Protein AF-A0A7S3ZWX6-F1 (afdb_monomer)

Sequence (102 aa):
MRRFEEAKALFRKMIPVARRVLGESNTITLRMRKVYAAALYLDTGATLDDLREAVETLEEAERIARRVLGGTHPLTSSIDEALRNARKVLRARETPSPPGSA

Structure (mmCIF, N/CA/C/O backbone):
data_AF-A0A7S3ZWX6-F1
#
_entry.id   AF-A0A7S3ZWX6-F1
#
loop_
_atom_site.group_PDB
_atom_site.id
_atom_site.type_symbol
_atom_site.label_atom_id
_atom_site.label_alt_id
_atom_site.label_comp_id
_atom_site.label_asym_id
_atom_site.label_entity_id
_atom_site.label_seq_id
_atom_site.pdbx_PDB_ins_code
_atom_site.Cartn_x
_atom_site.Cartn_y
_atom_site.Cartn_z
_atom_site.occupancy
_atom_site.B_iso_or_equiv
_atom_site.auth_seq_id
_atom_site.auth_comp_id
_atom_site.auth_asym_id
_atom_site.auth_atom_id
_atom_site.pdbx_PDB_model_num
ATOM 1 N N . MET A 1 1 ? 1.766 -3.328 16.527 1.00 65.44 1 MET A N 1
ATOM 2 C CA . MET A 1 1 ? 1.809 -1.882 16.225 1.00 65.44 1 MET A CA 1
ATOM 3 C C . MET A 1 1 ? 3.215 -1.371 15.891 1.00 65.44 1 MET A C 1
ATOM 5 O O . MET A 1 1 ? 3.391 -0.939 14.766 1.00 65.44 1 MET A O 1
ATOM 9 N N . ARG A 1 2 ? 4.253 -1.495 16.745 1.00 80.19 2 ARG A N 1
ATOM 10 C CA . ARG A 1 2 ? 5.596 -0.903 16.478 1.00 80.19 2 ARG A CA 1
ATOM 11 C C . ARG A 1 2 ? 6.223 -1.225 15.104 1.00 80.19 2 ARG A C 1
ATOM 13 O O . ARG A 1 2 ? 6.756 -0.334 14.459 1.00 80.19 2 ARG A O 1
ATOM 20 N N . ARG A 1 3 ? 6.105 -2.468 14.621 1.00 85.25 3 ARG A N 1
ATOM 21 C CA . ARG A 1 3 ? 6.617 -2.866 13.291 1.00 85.25 3 ARG A CA 1
ATOM 22 C C . ARG A 1 3 ? 5.897 -2.174 12.126 1.00 85.25 3 ARG A C 1
ATOM 24 O O . ARG A 1 3 ? 6.521 -1.925 11.101 1.00 85.25 3 ARG A O 1
ATOM 31 N N . PHE A 1 4 ? 4.602 -1.880 12.271 1.00 91.06 4 PHE A N 1
ATOM 32 C CA . PHE A 1 4 ? 3.845 -1.156 11.249 1.00 91.06 4 PHE A CA 1
ATOM 33 C C . PHE A 1 4 ? 4.263 0.309 11.214 1.00 91.06 4 PHE A C 1
ATOM 35 O O . PHE A 1 4 ? 4.515 0.817 10.132 1.00 91.06 4 PHE A O 1
ATOM 42 N N . GLU A 1 5 ? 4.447 0.950 12.368 1.00 91.88 5 GLU A N 1
ATOM 43 C CA . GLU A 1 5 ? 4.971 2.321 12.434 1.00 91.88 5 GLU A CA 1
ATOM 44 C C . GLU A 1 5 ? 6.363 2.451 11.803 1.00 91.88 5 GLU A C 1
ATOM 46 O O . GLU A 1 5 ? 6.593 3.323 10.965 1.00 91.88 5 GLU A O 1
ATOM 51 N N . GLU A 1 6 ? 7.278 1.533 12.128 1.00 93.00 6 GLU A N 1
ATOM 52 C CA . GLU A 1 6 ? 8.614 1.496 11.522 1.00 93.00 6 GLU A CA 1
ATOM 53 C C . GLU A 1 6 ? 8.539 1.300 9.997 1.00 93.00 6 GLU A C 1
ATOM 55 O O . GLU A 1 6 ? 9.234 1.990 9.246 1.00 93.00 6 GLU A O 1
ATOM 60 N N . ALA A 1 7 ? 7.649 0.423 9.518 1.00 93.94 7 ALA A N 1
ATOM 61 C CA . ALA A 1 7 ? 7.424 0.219 8.090 1.00 93.94 7 ALA A CA 1
ATOM 62 C C . ALA A 1 7 ? 6.835 1.465 7.406 1.00 93.94 7 ALA A C 1
ATOM 64 O O . ALA A 1 7 ? 7.363 1.894 6.378 1.00 93.94 7 ALA A O 1
ATOM 65 N N . LYS A 1 8 ? 5.783 2.075 7.972 1.00 95.19 8 LYS A N 1
ATOM 66 C CA . LYS A 1 8 ? 5.153 3.300 7.450 1.00 95.19 8 LYS A CA 1
ATOM 67 C C . LYS A 1 8 ? 6.193 4.412 7.305 1.00 95.19 8 LYS A C 1
ATOM 69 O O . LYS A 1 8 ? 6.333 4.983 6.224 1.00 95.19 8 LYS A O 1
ATOM 74 N N . ALA A 1 9 ? 6.972 4.667 8.359 1.00 95.56 9 ALA A N 1
ATOM 75 C CA . ALA A 1 9 ? 8.010 5.693 8.361 1.00 95.56 9 ALA A CA 1
ATOM 76 C C . ALA A 1 9 ? 9.098 5.424 7.308 1.00 95.56 9 ALA A C 1
ATOM 78 O O . ALA A 1 9 ? 9.474 6.326 6.552 1.00 95.56 9 ALA A O 1
ATOM 79 N N . LEU A 1 10 ? 9.574 4.177 7.213 1.00 97.25 10 LEU A N 1
ATOM 80 C CA . LEU A 1 10 ? 10.581 3.785 6.229 1.00 97.25 10 LEU A CA 1
ATOM 81 C C . LEU A 1 10 ? 10.077 3.987 4.795 1.00 97.25 10 LEU A C 1
ATOM 83 O O . LEU A 1 10 ? 10.764 4.602 3.979 1.00 97.25 10 LEU A O 1
ATOM 87 N N . PHE A 1 11 ? 8.879 3.499 4.475 1.00 97.38 11 PHE A N 1
ATOM 88 C CA . PHE A 1 11 ? 8.338 3.611 3.122 1.00 97.38 11 PHE A CA 1
ATOM 89 C C . PHE A 1 11 ? 7.997 5.050 2.746 1.0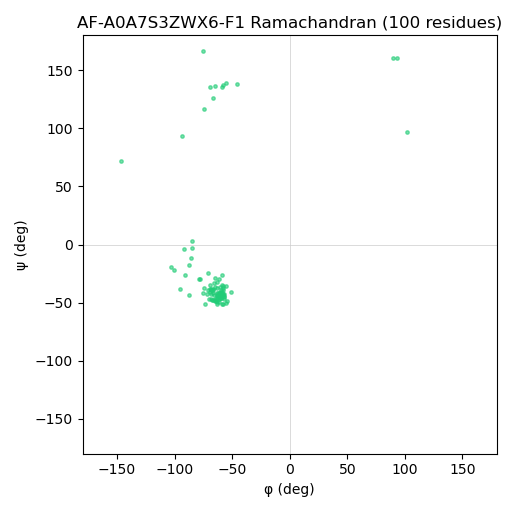0 97.38 11 PHE A C 1
ATOM 91 O O . PHE A 1 11 ? 8.325 5.459 1.632 1.00 97.38 11 PHE A O 1
ATOM 98 N N . ARG A 1 12 ? 7.444 5.847 3.667 1.00 96.00 12 ARG A N 1
ATOM 99 C CA . ARG A 1 12 ? 7.180 7.275 3.439 1.00 96.00 12 ARG A CA 1
ATOM 100 C C . ARG A 1 12 ? 8.462 8.037 3.081 1.00 96.00 12 ARG A C 1
ATOM 102 O O . ARG A 1 12 ? 8.437 8.906 2.213 1.00 96.00 12 ARG A O 1
ATOM 109 N N . LYS A 1 13 ? 9.603 7.657 3.669 1.00 97.50 13 LYS A N 1
ATOM 110 C CA . LYS A 1 13 ? 10.923 8.208 3.320 1.00 97.50 13 LYS A CA 1
ATOM 111 C C . LYS A 1 13 ? 11.472 7.672 1.992 1.00 97.50 13 LYS A C 1
ATOM 113 O O . LYS A 1 13 ? 12.061 8.429 1.224 1.00 97.50 13 LYS A O 1
ATOM 118 N N . MET A 1 14 ? 11.319 6.376 1.723 1.00 97.88 14 MET A N 1
ATOM 119 C CA . MET A 1 14 ? 12.015 5.712 0.613 1.00 97.88 14 MET A CA 1
ATOM 120 C C . MET A 1 14 ? 11.247 5.707 -0.712 1.00 97.88 14 MET A C 1
ATOM 122 O O . MET A 1 14 ? 11.879 5.674 -1.766 1.00 97.88 14 MET A O 1
ATOM 126 N N . ILE A 1 15 ? 9.913 5.781 -0.702 1.00 97.94 15 ILE A N 1
ATOM 127 C CA . ILE A 1 15 ? 9.104 5.834 -1.930 1.00 97.94 15 ILE A CA 1
ATOM 128 C C . ILE A 1 15 ? 9.464 7.054 -2.795 1.00 97.94 15 ILE A C 1
ATOM 130 O O . ILE A 1 15 ? 9.698 6.854 -3.986 1.00 97.94 15 ILE A O 1
ATOM 134 N N . PRO A 1 16 ? 9.599 8.288 -2.267 1.00 97.81 16 PRO A N 1
ATOM 135 C CA . PRO A 1 16 ? 10.038 9.431 -3.074 1.00 97.81 16 PRO A CA 1
ATOM 136 C C . PRO A 1 16 ? 11.407 9.216 -3.734 1.00 97.81 16 PRO A C 1
ATOM 138 O O . PRO A 1 16 ? 11.610 9.586 -4.891 1.00 97.81 16 PRO A O 1
ATOM 141 N N . VAL A 1 17 ? 12.337 8.564 -3.028 1.00 98.25 17 VAL A N 1
ATOM 142 C CA . VAL A 1 17 ? 13.662 8.225 -3.567 1.00 98.25 17 VAL A CA 1
ATOM 143 C C . VAL A 1 17 ? 13.537 7.204 -4.697 1.00 98.25 17 VAL A C 1
ATOM 145 O O . VAL A 1 17 ? 14.102 7.419 -5.768 1.00 98.25 17 VAL A O 1
ATOM 148 N N . ALA A 1 18 ? 12.763 6.134 -4.495 1.00 97.56 18 ALA A N 1
ATOM 149 C CA . ALA A 1 18 ? 12.517 5.115 -5.513 1.00 97.56 18 ALA A CA 1
ATOM 150 C C . ALA A 1 18 ? 11.850 5.710 -6.762 1.00 97.56 18 ALA A C 1
ATOM 152 O O . ALA A 1 18 ? 12.301 5.453 -7.874 1.00 97.56 18 ALA A O 1
ATOM 153 N N . ARG A 1 19 ? 10.854 6.588 -6.590 1.00 96.81 19 ARG A N 1
ATOM 154 C CA . ARG A 1 19 ? 10.200 7.308 -7.694 1.00 96.81 19 ARG A CA 1
ATOM 155 C C . ARG A 1 19 ? 11.195 8.137 -8.504 1.00 96.81 19 ARG A C 1
ATOM 157 O O . ARG A 1 19 ? 11.155 8.092 -9.727 1.00 96.81 19 ARG A O 1
ATOM 164 N N . ARG A 1 20 ? 12.111 8.851 -7.838 1.00 97.81 20 ARG A N 1
ATOM 165 C CA . ARG A 1 20 ? 13.131 9.679 -8.501 1.00 97.81 20 ARG A CA 1
ATOM 166 C C . ARG A 1 20 ? 14.189 8.852 -9.236 1.00 97.81 20 ARG A C 1
ATOM 168 O O . ARG A 1 20 ? 14.621 9.252 -10.308 1.00 97.81 20 ARG A O 1
ATOM 175 N N . VAL A 1 21 ? 14.645 7.751 -8.638 1.00 98.44 21 VAL A N 1
ATOM 176 C CA . VAL A 1 21 ? 15.783 6.964 -9.151 1.00 98.44 21 VAL A CA 1
ATOM 177 C C . VAL A 1 21 ? 15.343 5.906 -10.160 1.00 98.44 21 VAL A C 1
ATOM 179 O O . VAL A 1 21 ? 15.998 5.720 -11.178 1.00 98.44 21 VAL A O 1
ATOM 182 N N . LEU A 1 22 ? 14.250 5.201 -9.873 1.00 97.75 22 LEU A N 1
ATOM 183 C CA . LEU A 1 22 ? 13.774 4.067 -10.668 1.00 97.75 22 LEU A CA 1
ATOM 184 C C . LEU A 1 22 ? 12.616 4.443 -11.596 1.00 97.75 22 LEU A C 1
ATOM 186 O O . LEU A 1 22 ? 12.368 3.741 -12.574 1.00 97.75 22 LEU A O 1
ATOM 190 N N . GLY A 1 23 ? 11.901 5.524 -11.284 1.00 97.06 23 GLY A N 1
ATOM 191 C CA . GLY A 1 23 ? 10.679 5.923 -11.968 1.00 97.06 23 GLY A CA 1
ATOM 192 C C . GLY A 1 23 ? 9.411 5.392 -11.296 1.00 97.06 23 GLY A C 1
ATOM 193 O O . GLY A 1 23 ? 9.421 4.431 -10.519 1.00 97.06 23 GLY A O 1
ATOM 194 N N . GLU A 1 24 ? 8.293 6.038 -11.619 1.00 95.12 24 GLU A N 1
ATOM 195 C CA . GLU A 1 24 ? 6.967 5.741 -11.067 1.00 95.12 24 GLU A CA 1
ATOM 196 C C . GLU A 1 24 ? 6.441 4.359 -11.493 1.00 95.12 24 GLU A C 1
ATOM 198 O O . GLU A 1 24 ? 5.837 3.641 -10.700 1.00 95.12 24 GLU A O 1
ATOM 203 N N . SER A 1 25 ? 6.704 3.963 -12.741 1.00 95.12 25 SER A N 1
ATOM 204 C CA . SER A 1 25 ? 6.239 2.704 -13.333 1.00 95.12 25 SER A CA 1
ATOM 205 C C . SER A 1 25 ? 7.129 1.500 -13.037 1.00 95.12 25 SER A C 1
ATOM 207 O O . SER A 1 25 ? 6.804 0.379 -13.433 1.00 95.12 25 SER A O 1
ATOM 209 N N . ASN A 1 26 ? 8.253 1.705 -12.347 1.00 97.88 26 ASN A N 1
ATOM 210 C CA . ASN A 1 26 ? 9.165 0.622 -12.021 1.00 97.88 26 ASN A CA 1
ATOM 211 C C . ASN A 1 26 ? 8.499 -0.387 -11.075 1.00 97.88 26 ASN A C 1
ATOM 213 O O . ASN A 1 26 ? 7.861 -0.020 -10.086 1.00 97.88 26 ASN A O 1
ATOM 217 N N . THR A 1 27 ? 8.682 -1.679 -11.348 1.00 97.75 27 THR A N 1
ATOM 218 C CA . THR A 1 27 ? 8.056 -2.758 -10.570 1.00 97.75 27 THR A CA 1
ATOM 219 C C . THR A 1 27 ? 8.482 -2.761 -9.099 1.00 97.75 27 THR A C 1
ATOM 221 O O . THR A 1 27 ? 7.682 -3.146 -8.245 1.00 97.75 27 THR A O 1
ATOM 224 N N . ILE A 1 28 ? 9.692 -2.295 -8.771 1.00 98.06 28 ILE A N 1
ATOM 225 C CA . ILE A 1 28 ? 10.153 -2.123 -7.388 1.00 98.06 28 ILE A CA 1
ATOM 226 C C . ILE A 1 28 ? 9.411 -0.970 -6.713 1.00 98.06 28 ILE A C 1
ATOM 228 O O . ILE A 1 28 ? 8.875 -1.166 -5.623 1.00 98.06 28 ILE A O 1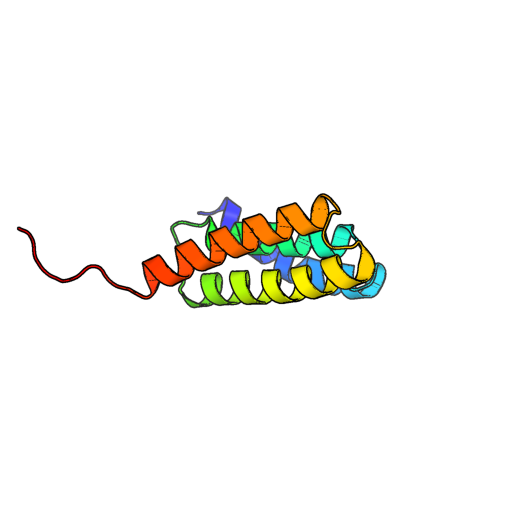
ATOM 232 N N . THR A 1 29 ? 9.291 0.187 -7.371 1.00 98.38 29 THR A N 1
ATOM 233 C CA . THR A 1 29 ? 8.507 1.327 -6.862 1.00 98.38 29 THR A CA 1
ATOM 234 C C . THR A 1 29 ? 7.056 0.915 -6.594 1.00 98.38 29 THR A C 1
ATOM 236 O O . THR A 1 29 ? 6.535 1.148 -5.503 1.00 98.38 29 THR A O 1
ATOM 239 N N . LEU A 1 30 ? 6.420 0.210 -7.536 1.00 98.50 30 LEU A N 1
ATOM 240 C CA . LEU A 1 30 ? 5.052 -0.300 -7.386 1.00 98.50 30 LEU A CA 1
ATOM 241 C C . LEU A 1 30 ? 4.922 -1.302 -6.228 1.00 98.50 30 LEU A C 1
ATOM 243 O O . LEU A 1 30 ? 3.968 -1.233 -5.450 1.00 98.50 30 LEU A O 1
ATOM 247 N N . ARG A 1 31 ? 5.894 -2.211 -6.054 1.00 98.44 31 ARG A N 1
ATOM 248 C CA . ARG A 1 31 ? 5.923 -3.133 -4.905 1.00 98.44 31 ARG A CA 1
ATOM 249 C C . ARG A 1 31 ? 6.062 -2.384 -3.583 1.00 98.44 31 ARG A C 1
ATOM 251 O O . ARG A 1 31 ? 5.331 -2.709 -2.653 1.00 98.44 31 ARG A O 1
ATOM 258 N N . MET A 1 32 ? 6.940 -1.384 -3.498 1.00 98.38 32 MET A N 1
ATOM 259 C CA . MET A 1 32 ? 7.103 -0.571 -2.288 1.00 98.38 32 MET A CA 1
ATOM 260 C C . MET A 1 32 ? 5.805 0.144 -1.916 1.00 98.38 32 MET A C 1
ATOM 262 O O . MET A 1 32 ? 5.389 0.083 -0.763 1.00 98.38 32 MET A O 1
ATOM 266 N N . ARG A 1 33 ? 5.119 0.748 -2.893 1.00 98.44 33 ARG A N 1
ATOM 267 C CA . ARG A 1 33 ? 3.817 1.400 -2.687 1.00 98.44 33 ARG A CA 1
ATOM 268 C C . ARG A 1 33 ? 2.747 0.421 -2.200 1.00 98.44 33 ARG A C 1
ATOM 270 O O . ARG A 1 33 ? 2.028 0.727 -1.254 1.00 98.44 33 ARG A O 1
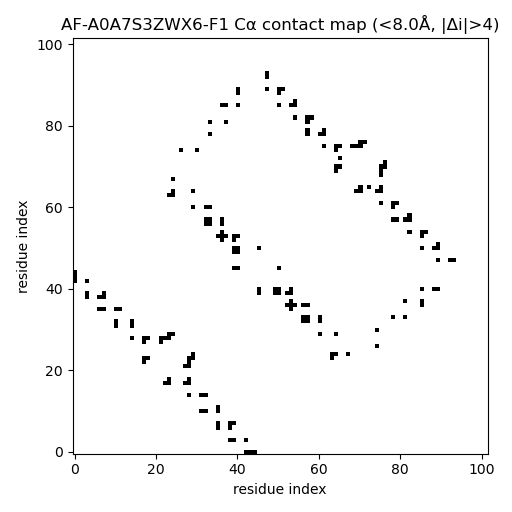ATOM 277 N N . LYS A 1 34 ? 2.688 -0.786 -2.774 1.00 98.62 34 LYS A N 1
ATOM 278 C CA . LYS A 1 34 ? 1.777 -1.846 -2.312 1.00 98.62 34 LYS A CA 1
ATOM 279 C C . LYS A 1 34 ? 2.058 -2.254 -0.862 1.00 98.62 34 LYS A C 1
ATOM 281 O O . LYS A 1 34 ? 1.129 -2.404 -0.077 1.00 98.62 34 LYS A O 1
ATOM 286 N N . VAL A 1 35 ? 3.329 -2.455 -0.508 1.00 98.12 35 VAL A N 1
ATOM 287 C CA . VAL A 1 35 ? 3.727 -2.873 0.849 1.00 98.12 35 VAL A CA 1
ATOM 288 C C . VAL A 1 35 ? 3.470 -1.757 1.861 1.00 98.12 35 VAL A C 1
ATOM 290 O O . VAL A 1 35 ? 2.999 -2.035 2.959 1.00 98.12 35 VAL A O 1
ATOM 293 N N . TYR A 1 36 ? 3.708 -0.502 1.481 1.00 98.56 36 TYR A N 1
ATOM 294 C CA . TYR A 1 36 ? 3.356 0.659 2.291 1.00 98.56 36 TYR A CA 1
ATOM 295 C C . TYR A 1 36 ? 1.859 0.708 2.597 1.00 98.56 36 TYR A C 1
ATOM 297 O O . TYR A 1 36 ? 1.474 0.749 3.761 1.00 98.56 36 TYR A O 1
ATOM 305 N N . ALA A 1 37 ? 1.018 0.601 1.567 1.00 98.62 37 ALA A N 1
ATOM 306 C CA . ALA A 1 37 ? -0.426 0.565 1.753 1.00 98.62 37 ALA A CA 1
ATOM 307 C C . ALA A 1 37 ? -0.868 -0.623 2.621 1.00 98.62 37 ALA A C 1
ATOM 309 O O . ALA A 1 37 ? -1.716 -0.462 3.492 1.00 98.62 37 ALA A O 1
ATOM 310 N N . ALA A 1 38 ? -0.254 -1.800 2.453 1.00 98.25 38 ALA A N 1
ATOM 311 C CA . ALA A 1 38 ? -0.504 -2.942 3.330 1.00 98.25 38 ALA A CA 1
ATOM 312 C C . ALA A 1 38 ? -0.150 -2.648 4.794 1.00 98.25 38 ALA A C 1
ATOM 314 O O . ALA A 1 38 ? -0.914 -3.011 5.682 1.00 98.25 38 ALA A O 1
ATOM 315 N N . ALA A 1 39 ? 0.958 -1.952 5.058 1.00 97.94 39 ALA A N 1
ATOM 31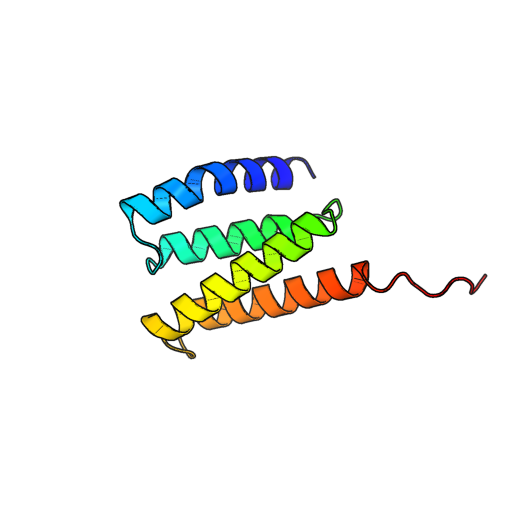6 C CA . ALA A 1 39 ? 1.317 -1.538 6.412 1.00 97.94 39 ALA A CA 1
ATOM 317 C C . ALA A 1 39 ? 0.322 -0.530 7.013 1.00 97.94 39 ALA A C 1
ATOM 319 O O . ALA A 1 39 ? 0.150 -0.511 8.229 1.00 97.94 39 ALA A O 1
ATOM 320 N N . LEU A 1 40 ? -0.340 0.275 6.177 1.00 98.12 40 LEU A N 1
ATOM 321 C CA . LEU A 1 40 ? -1.391 1.196 6.600 1.00 98.12 40 LEU A CA 1
ATOM 322 C C . LEU A 1 40 ? -2.695 0.458 6.939 1.00 98.12 40 LEU A C 1
ATOM 324 O O . LEU A 1 40 ? -3.215 0.647 8.030 1.00 98.12 40 LEU A O 1
ATOM 328 N N . TYR A 1 41 ? -3.217 -0.414 6.065 1.00 97.75 41 TYR A N 1
ATOM 329 C CA . TYR A 1 41 ? -4.537 -1.027 6.297 1.00 97.75 41 TYR A CA 1
ATOM 330 C C . TYR A 1 41 ? -4.531 -2.313 7.139 1.00 97.75 41 TYR A C 1
ATOM 332 O O . TYR A 1 41 ? -5.585 -2.706 7.638 1.00 97.75 41 TYR A O 1
ATOM 340 N N . LEU A 1 42 ? -3.384 -2.987 7.300 1.00 96.88 42 LEU A N 1
ATOM 341 C CA . LEU A 1 42 ? -3.259 -4.164 8.177 1.00 96.88 42 LEU A CA 1
ATOM 342 C C . LEU A 1 42 ? -2.971 -3.796 9.636 1.00 96.88 42 LEU A C 1
ATOM 344 O O . LEU A 1 42 ? -3.039 -4.663 10.510 1.00 96.88 42 LEU A O 1
ATOM 348 N N . ASP A 1 43 ? -2.636 -2.538 9.913 1.00 95.69 43 ASP A N 1
ATOM 349 C CA . ASP A 1 43 ? -2.442 -2.083 11.279 1.00 95.69 43 ASP A CA 1
ATOM 350 C C . ASP A 1 43 ? -3.797 -1.931 11.979 1.00 95.69 43 ASP A C 1
ATOM 352 O O . ASP A 1 43 ? -4.634 -1.100 11.621 1.00 95.69 43 ASP A O 1
ATOM 356 N N . THR A 1 44 ? -4.015 -2.721 13.029 1.00 92.75 44 THR A N 1
ATOM 357 C CA . THR A 1 44 ? -5.225 -2.622 13.854 1.00 92.75 44 THR A CA 1
ATOM 358 C C . THR A 1 44 ? -5.372 -1.230 14.473 1.00 92.75 44 THR A C 1
ATOM 360 O O . THR A 1 44 ? -6.493 -0.797 14.726 1.00 92.75 44 THR A O 1
ATOM 363 N N . GLY A 1 45 ? -4.263 -0.508 14.679 1.00 93.00 45 GLY A N 1
ATOM 364 C CA . GLY A 1 45 ? -4.239 0.875 15.159 1.00 93.00 45 GLY A CA 1
ATOM 365 C C . GLY A 1 45 ? -4.413 1.949 14.080 1.00 93.00 45 GLY A C 1
ATOM 366 O O . GLY A 1 45 ? -4.347 3.125 14.420 1.00 93.00 45 GLY A O 1
ATOM 367 N N . ALA A 1 46 ? -4.625 1.583 12.810 1.00 95.31 46 ALA A N 1
ATOM 368 C CA . ALA A 1 46 ? -4.697 2.545 11.710 1.00 95.31 46 ALA A CA 1
ATOM 369 C C . ALA A 1 46 ? -5.796 3.597 11.908 1.00 95.31 46 ALA A C 1
ATOM 371 O O . ALA A 1 46 ? -6.930 3.287 12.278 1.00 95.31 46 ALA A O 1
ATOM 372 N N . THR A 1 47 ? -5.474 4.847 11.615 1.00 96.12 47 THR A N 1
ATOM 373 C CA . THR A 1 47 ? -6.455 5.934 11.577 1.00 96.12 47 THR A CA 1
ATOM 374 C C . THR A 1 47 ? -7.316 5.843 10.313 1.00 96.12 47 THR A C 1
ATOM 376 O O . THR A 1 47 ? -6.990 5.117 9.372 1.00 96.12 47 THR A O 1
ATOM 379 N N . LEU A 1 48 ? -8.429 6.584 10.253 1.00 97.31 48 LEU A N 1
ATOM 380 C CA . LEU A 1 48 ? -9.188 6.710 8.999 1.00 97.31 48 LEU A CA 1
ATOM 381 C C . LEU A 1 48 ? -8.329 7.302 7.873 1.00 97.31 48 LEU A C 1
ATOM 383 O O . LEU A 1 48 ? -8.468 6.884 6.726 1.00 97.31 48 LEU A O 1
ATOM 387 N N . ASP A 1 49 ? -7.421 8.217 8.202 1.00 97.62 49 ASP A N 1
ATOM 388 C CA . ASP A 1 49 ? -6.533 8.838 7.221 1.00 97.62 49 ASP A CA 1
ATOM 389 C C . ASP A 1 49 ? -5.482 7.852 6.705 1.00 97.62 49 ASP A C 1
ATOM 391 O O . ASP A 1 49 ? -5.264 7.797 5.499 1.00 97.62 49 ASP A O 1
ATOM 395 N N . ASP A 1 50 ? -4.929 6.984 7.562 1.00 97.69 50 ASP A N 1
ATOM 396 C CA . ASP A 1 50 ? -4.060 5.884 7.11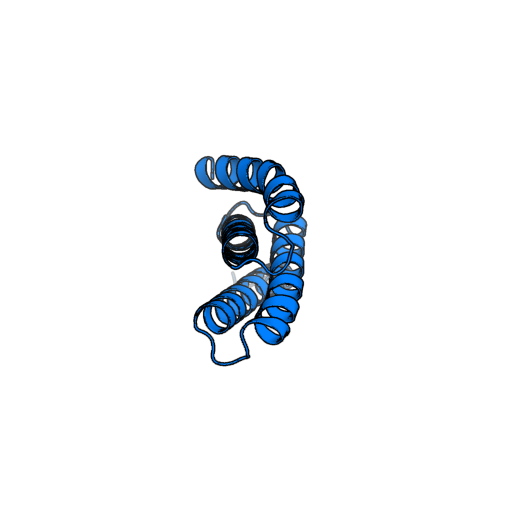4 1.00 97.69 50 ASP A CA 1
ATOM 397 C C . ASP A 1 50 ? -4.791 4.969 6.120 1.00 97.69 50 ASP A C 1
ATOM 399 O O . ASP A 1 50 ? -4.232 4.551 5.105 1.00 97.69 50 ASP A O 1
ATOM 403 N N . LEU A 1 51 ? -6.061 4.648 6.394 1.00 98.44 51 LEU A N 1
ATOM 404 C CA . LEU A 1 51 ? -6.857 3.797 5.511 1.00 98.44 51 LEU A CA 1
ATOM 405 C C . LEU A 1 51 ? -7.166 4.471 4.170 1.00 98.44 51 LEU A C 1
ATOM 407 O O . LEU A 1 51 ? -7.116 3.804 3.134 1.00 98.44 51 LEU A O 1
ATOM 411 N N . ARG A 1 52 ? -7.457 5.776 4.170 1.00 98.50 52 ARG A N 1
ATOM 412 C CA . ARG A 1 52 ? -7.640 6.562 2.939 1.00 98.50 52 ARG A CA 1
ATOM 413 C C . ARG A 1 52 ? -6.345 6.634 2.139 1.00 98.50 52 ARG A C 1
ATOM 415 O O . ARG A 1 52 ? -6.353 6.293 0.959 1.00 98.50 52 ARG A O 1
ATOM 422 N N . GLU A 1 53 ? -5.228 6.939 2.798 1.00 98.38 53 GLU A N 1
ATOM 423 C CA . GLU A 1 53 ? -3.898 6.965 2.183 1.00 98.38 53 GLU A CA 1
ATOM 424 C C . GLU A 1 53 ? -3.543 5.602 1.562 1.00 98.38 53 GLU A C 1
ATOM 426 O O . GLU A 1 53 ? -2.995 5.538 0.457 1.00 98.38 53 GLU A O 1
ATOM 431 N N . ALA A 1 54 ? -3.895 4.492 2.222 1.00 98.62 54 ALA A N 1
ATOM 432 C CA . ALA A 1 54 ? -3.698 3.148 1.685 1.00 98.62 54 ALA A CA 1
ATOM 433 C C . ALA A 1 54 ? -4.477 2.929 0.380 1.00 98.62 54 ALA A C 1
ATOM 435 O O . ALA A 1 54 ? -3.917 2.420 -0.596 1.00 98.62 54 ALA A O 1
ATOM 436 N N . VAL A 1 55 ? -5.759 3.312 0.359 1.00 98.81 55 VAL A N 1
ATOM 437 C CA . VAL A 1 55 ? -6.624 3.183 -0.821 1.00 98.81 55 VAL A CA 1
ATOM 438 C C . VAL A 1 55 ? -6.098 4.045 -1.965 1.00 98.81 55 VAL A C 1
ATOM 440 O O . VAL A 1 55 ? -5.860 3.511 -3.044 1.00 98.81 55 VAL A O 1
ATOM 443 N N . GLU A 1 56 ? -5.826 5.327 -1.730 1.00 98.75 56 GLU A N 1
ATOM 444 C CA . GLU A 1 56 ? -5.299 6.249 -2.747 1.00 98.75 56 GLU A CA 1
ATOM 445 C C . GLU A 1 56 ? -3.958 5.766 -3.318 1.00 98.75 56 GLU A C 1
ATOM 447 O O . GLU A 1 56 ? -3.743 5.746 -4.536 1.00 98.75 56 GLU A O 1
ATOM 452 N N . THR A 1 57 ? -3.063 5.293 -2.442 1.00 98.62 57 THR A N 1
ATOM 453 C CA . THR A 1 57 ? -1.767 4.734 -2.840 1.00 98.62 57 THR A CA 1
ATOM 454 C C . THR A 1 57 ? -1.942 3.538 -3.771 1.00 98.62 57 THR A C 1
ATOM 456 O O . THR A 1 57 ? -1.205 3.425 -4.758 1.00 98.62 57 THR A O 1
ATOM 459 N N . LEU A 1 58 ? -2.886 2.644 -3.463 1.00 98.88 58 LEU A N 1
ATOM 460 C CA . LEU A 1 58 ? -3.155 1.440 -4.245 1.00 98.88 58 LEU A CA 1
ATOM 461 C C . LEU A 1 58 ? -3.886 1.745 -5.552 1.00 98.88 58 LEU A C 1
ATOM 463 O O . LEU A 1 58 ? -3.541 1.139 -6.558 1.00 98.88 58 LEU A O 1
ATOM 467 N N . GLU A 1 59 ? -4.823 2.692 -5.576 1.00 98.81 59 GLU A N 1
ATOM 468 C CA . GLU A 1 59 ? -5.516 3.114 -6.800 1.00 98.81 59 GLU A CA 1
ATOM 469 C C . GLU A 1 59 ? -4.550 3.688 -7.833 1.00 98.81 59 GLU A C 1
ATOM 471 O O . GLU A 1 59 ? -4.598 3.336 -9.009 1.00 98.81 59 GLU A O 1
ATOM 476 N N . GLU A 1 60 ? -3.628 4.546 -7.404 1.00 98.31 60 GLU A N 1
ATOM 477 C CA . GLU A 1 60 ? -2.639 5.089 -8.327 1.00 98.31 60 GLU A CA 1
ATOM 478 C C . GLU A 1 60 ? -1.637 4.007 -8.774 1.00 98.31 60 GLU A C 1
ATOM 480 O O . GLU A 1 60 ? -1.283 3.942 -9.951 1.00 98.31 60 GLU A O 1
ATOM 485 N N . ALA A 1 61 ? -1.220 3.101 -7.880 1.00 98.50 61 ALA A N 1
ATOM 486 C CA . ALA A 1 61 ? -0.341 1.989 -8.252 1.00 98.50 61 ALA A CA 1
ATOM 487 C C . ALA A 1 61 ? -1.023 1.014 -9.231 1.00 98.50 61 ALA A C 1
ATOM 489 O O . ALA A 1 61 ? -0.373 0.508 -10.144 1.00 98.50 61 ALA A O 1
ATOM 490 N N . GLU A 1 62 ? -2.323 0.774 -9.062 1.00 98.69 62 GLU A N 1
ATOM 491 C CA . GLU A 1 62 ? -3.157 -0.071 -9.917 1.00 98.69 62 GLU A CA 1
ATOM 492 C C . GLU A 1 62 ? -3.273 0.505 -11.328 1.00 98.69 62 GLU A C 1
ATOM 494 O O . GLU A 1 62 ? -2.972 -0.198 -12.296 1.00 98.69 62 GLU A O 1
ATOM 499 N N . ARG A 1 63 ? -3.586 1.803 -11.452 1.00 98.69 63 ARG A N 1
ATOM 500 C CA . ARG A 1 63 ? -3.625 2.505 -12.745 1.00 98.69 63 ARG A CA 1
ATOM 501 C C . ARG A 1 63 ? -2.312 2.373 -13.511 1.00 98.69 63 ARG A C 1
ATOM 503 O O . ARG A 1 63 ? -2.312 2.028 -14.696 1.00 98.69 63 ARG A O 1
ATOM 510 N N . ILE A 1 64 ? -1.188 2.621 -12.840 1.00 98.44 64 ILE A N 1
ATOM 511 C CA . ILE A 1 64 ? 0.140 2.544 -13.459 1.00 98.44 64 ILE A CA 1
ATOM 512 C C . ILE A 1 64 ? 0.482 1.099 -13.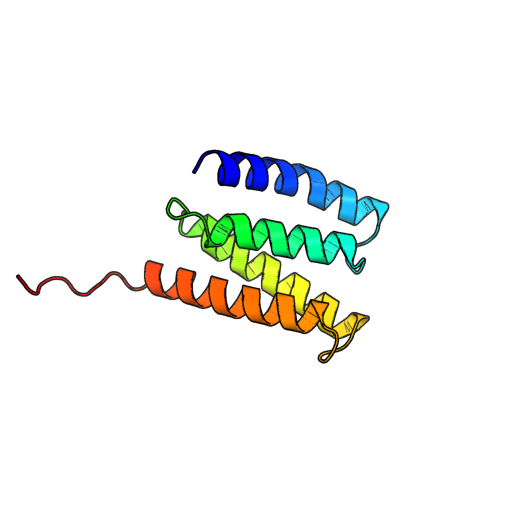837 1.00 98.44 64 ILE A C 1
ATOM 514 O O . ILE A 1 64 ? 0.895 0.846 -14.971 1.00 98.44 64 ILE A O 1
ATOM 518 N N . ALA A 1 65 ? 0.287 0.144 -12.922 1.00 98.44 65 ALA A N 1
ATOM 519 C CA . ALA A 1 65 ? 0.580 -1.267 -13.163 1.00 98.44 65 ALA A CA 1
ATOM 520 C C . ALA A 1 65 ? -0.253 -1.823 -14.325 1.00 98.44 65 ALA A C 1
ATOM 522 O O . ALA A 1 65 ? 0.294 -2.469 -15.216 1.00 98.44 65 ALA A O 1
ATOM 523 N N . ARG A 1 66 ? -1.551 -1.507 -14.381 1.00 98.44 66 ARG A N 1
ATOM 524 C CA . ARG A 1 66 ? -2.439 -1.930 -15.468 1.00 98.44 66 ARG A CA 1
ATOM 525 C C . ARG A 1 66 ? -2.007 -1.351 -16.813 1.00 98.44 66 ARG A C 1
ATOM 527 O O . ARG A 1 66 ? -2.006 -2.082 -17.800 1.00 98.44 66 ARG A O 1
ATOM 534 N N . ARG A 1 67 ? -1.604 -0.075 -16.852 1.00 98.31 67 ARG A N 1
ATOM 535 C CA . ARG A 1 67 ? -1.124 0.592 -18.073 1.00 98.31 67 ARG A CA 1
ATOM 536 C C . ARG A 1 67 ? 0.200 0.017 -18.583 1.00 98.31 67 ARG A C 1
ATOM 538 O O . ARG A 1 67 ? 0.368 -0.112 -19.788 1.00 98.31 67 ARG A O 1
ATOM 545 N N . VAL A 1 68 ? 1.146 -0.265 -17.688 1.00 98.12 68 VAL A N 1
ATOM 546 C CA . VAL A 1 68 ? 2.534 -0.599 -18.061 1.00 98.12 68 VAL A CA 1
ATOM 547 C C . VAL A 1 68 ? 2.769 -2.104 -18.155 1.00 98.12 68 VAL A C 1
ATOM 549 O O . VAL A 1 68 ? 3.494 -2.554 -19.035 1.00 98.12 68 VAL A O 1
ATOM 552 N N . LEU A 1 69 ? 2.168 -2.884 -17.256 1.00 97.69 69 LEU A N 1
ATOM 553 C CA . LEU A 1 69 ? 2.373 -4.332 -17.153 1.00 97.69 69 LEU A CA 1
ATOM 554 C C . LEU A 1 69 ? 1.205 -5.133 -17.741 1.00 97.69 69 LEU A C 1
ATOM 556 O O . LEU A 1 69 ? 1.363 -6.313 -18.040 1.00 97.69 69 LEU A O 1
ATOM 560 N N . GLY A 1 70 ? 0.034 -4.512 -17.895 1.00 98.12 70 GLY A N 1
ATOM 561 C CA . GLY A 1 70 ? -1.198 -5.178 -18.307 1.00 98.12 70 GLY A CA 1
ATOM 562 C C . GLY A 1 70 ? -2.020 -5.716 -17.131 1.00 98.12 70 GLY A C 1
ATOM 563 O O . GLY A 1 70 ? -1.536 -5.905 -16.012 1.00 98.12 70 GLY A O 1
ATOM 564 N N . GLY A 1 71 ? -3.307 -5.964 -17.392 1.00 96.69 71 GLY A N 1
ATOM 565 C CA . GLY A 1 71 ? -4.281 -6.396 -16.381 1.00 96.69 71 GLY A CA 1
ATOM 566 C C . GLY A 1 71 ? -4.095 -7.828 -15.865 1.00 96.69 71 GLY A C 1
ATOM 567 O O . GLY A 1 71 ? -4.505 -8.124 -14.749 1.00 96.69 71 GLY A O 1
ATOM 568 N N . THR A 1 72 ? -3.466 -8.705 -16.652 1.00 96.56 72 THR A N 1
ATOM 569 C CA . THR A 1 72 ? -3.215 -10.116 -16.302 1.00 96.56 72 THR A CA 1
ATOM 570 C C . THR A 1 72 ? -1.859 -10.337 -15.630 1.00 96.56 72 THR A C 1
ATOM 572 O O . THR A 1 72 ? -1.545 -11.453 -15.220 1.00 96.56 72 THR A O 1
ATOM 575 N N . HIS A 1 73 ? -1.038 -9.291 -15.507 1.00 97.81 73 HIS A N 1
ATOM 576 C CA . HIS A 1 73 ? 0.277 -9.408 -14.897 1.00 97.81 73 HIS A CA 1
ATOM 577 C C . HIS A 1 73 ? 0.156 -9.676 -13.382 1.00 97.81 73 HIS A C 1
ATOM 579 O O . HIS A 1 73 ? -0.581 -8.957 -12.699 1.00 97.81 73 HIS A O 1
ATOM 585 N N . PRO A 1 74 ? 0.933 -10.617 -12.804 1.00 98.31 74 PRO A N 1
ATOM 586 C CA . PRO A 1 74 ? 0.791 -11.010 -11.397 1.00 98.31 74 PRO A CA 1
ATOM 587 C C . PRO A 1 74 ? 0.902 -9.855 -10.392 1.00 98.31 74 PRO A C 1
ATOM 589 O O . PRO A 1 74 ? 0.213 -9.834 -9.372 1.00 98.31 74 PRO A O 1
ATOM 592 N N . LEU A 1 75 ? 1.758 -8.863 -10.670 1.00 98.31 75 LEU A N 1
ATOM 593 C CA . LEU A 1 75 ? 1.870 -7.677 -9.813 1.00 98.31 75 LEU A CA 1
ATOM 594 C C . LEU A 1 75 ? 0.598 -6.818 -9.845 1.00 98.31 75 LEU A C 1
ATOM 596 O O . LEU A 1 75 ? 0.195 -6.335 -8.790 1.00 98.31 75 LEU A O 1
ATOM 600 N N . THR A 1 76 ? -0.039 -6.667 -11.009 1.00 98.56 76 THR A N 1
ATOM 601 C CA . THR A 1 76 ? -1.301 -5.929 -11.153 1.00 98.56 76 THR A CA 1
ATOM 602 C C . THR A 1 76 ? -2.397 -6.628 -10.357 1.00 98.56 76 THR A C 1
ATOM 604 O O . THR A 1 76 ? -3.009 -6.007 -9.495 1.00 98.56 76 THR A O 1
ATOM 607 N N . SER A 1 77 ? -2.555 -7.946 -10.520 1.00 98.56 77 SER A N 1
ATOM 608 C CA . SER A 1 77 ? -3.548 -8.722 -9.763 1.00 98.56 77 SER A CA 1
ATOM 609 C C . SER A 1 77 ? -3.319 -8.664 -8.248 1.00 98.56 77 SER A C 1
ATOM 611 O O . SER A 1 77 ? -4.274 -8.584 -7.476 1.00 98.56 77 SER A O 1
ATOM 613 N N . SER A 1 78 ? -2.057 -8.656 -7.808 1.00 98.62 78 SER A N 1
ATOM 614 C CA . SER A 1 78 ? -1.720 -8.520 -6.387 1.00 98.62 78 SER A CA 1
ATOM 615 C C . SER A 1 78 ? -2.033 -7.123 -5.832 1.00 98.62 78 SER A C 1
ATOM 617 O O . SER A 1 78 ? -2.428 -7.007 -4.672 1.00 98.62 78 SER A O 1
ATOM 619 N N . ILE A 1 79 ? -1.863 -6.062 -6.628 1.00 98.81 79 ILE A N 1
ATOM 620 C CA . ILE A 1 79 ? -2.276 -4.702 -6.251 1.00 98.81 79 ILE A CA 1
ATOM 621 C C . ILE A 1 79 ? -3.806 -4.613 -6.198 1.00 98.81 79 ILE A C 1
ATOM 623 O O . ILE A 1 79 ? -4.335 -4.083 -5.225 1.00 98.81 79 ILE A O 1
ATOM 627 N N . ASP A 1 80 ? -4.513 -5.196 -7.170 1.00 98.69 80 ASP A N 1
ATOM 628 C CA . ASP A 1 80 ? -5.981 -5.244 -7.198 1.00 98.69 80 ASP A CA 1
ATOM 629 C C . ASP A 1 80 ? -6.548 -5.912 -5.936 1.00 98.69 80 ASP A C 1
ATOM 631 O O . ASP A 1 80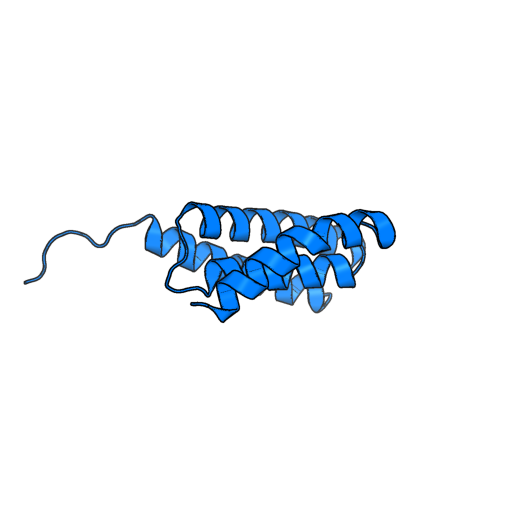 ? -7.528 -5.451 -5.347 1.00 98.69 80 ASP A O 1
ATOM 635 N N . GLU A 1 81 ? -5.929 -7.009 -5.498 1.00 98.75 81 GLU A N 1
ATOM 636 C CA . GLU A 1 81 ? -6.305 -7.696 -4.265 1.00 98.75 81 GLU A CA 1
ATOM 637 C C . GLU A 1 81 ? -6.069 -6.829 -3.025 1.00 98.75 81 GLU A C 1
ATOM 639 O O . GLU A 1 81 ? -6.973 -6.682 -2.197 1.00 98.75 81 GLU A O 1
ATOM 644 N N . ALA A 1 82 ? -4.894 -6.205 -2.918 1.00 98.75 82 ALA A N 1
ATOM 645 C CA . ALA A 1 82 ? -4.594 -5.288 -1.825 1.00 9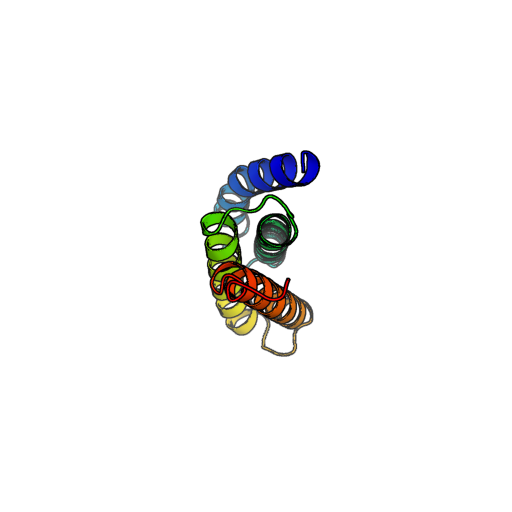8.75 82 ALA A CA 1
ATOM 646 C C . ALA A 1 82 ? -5.586 -4.113 -1.794 1.00 98.75 82 ALA A C 1
ATOM 648 O O . ALA A 1 82 ? -6.075 -3.759 -0.723 1.00 98.75 82 ALA A O 1
ATOM 649 N N . LEU A 1 83 ? -5.954 -3.560 -2.956 1.00 98.88 83 LEU A N 1
ATOM 650 C CA . LEU A 1 83 ? -6.928 -2.473 -3.070 1.00 98.88 83 LEU A CA 1
ATOM 651 C C . LEU A 1 83 ? -8.318 -2.902 -2.593 1.00 98.88 83 LEU A C 1
ATOM 653 O O . LEU A 1 83 ? -8.976 -2.167 -1.853 1.00 98.88 83 LEU A O 1
ATOM 657 N N . ARG A 1 84 ? -8.768 -4.109 -2.964 1.00 98.81 84 ARG A N 1
ATOM 658 C CA . ARG A 1 84 ? -10.028 -4.672 -2.451 1.00 98.81 84 ARG A CA 1
ATOM 659 C C . ARG A 1 84 ? -10.001 -4.809 -0.930 1.00 98.81 84 ARG A C 1
ATOM 661 O O . ARG A 1 84 ? -10.995 -4.481 -0.285 1.00 98.81 84 ARG A O 1
ATOM 668 N N . ASN A 1 85 ? -8.888 -5.262 -0.359 1.00 98.69 85 ASN A N 1
ATOM 669 C CA . ASN A 1 85 ? -8.750 -5.421 1.087 1.00 98.69 85 ASN A CA 1
ATOM 670 C C . ASN A 1 85 ? -8.732 -4.067 1.810 1.00 98.69 85 ASN A C 1
ATOM 672 O O . ASN A 1 85 ? -9.511 -3.880 2.742 1.00 98.69 85 ASN A O 1
ATOM 676 N N . ALA A 1 86 ? -7.947 -3.100 1.331 1.00 98.62 86 ALA A N 1
ATOM 677 C CA . ALA A 1 86 ? -7.907 -1.747 1.886 1.00 98.62 86 ALA A CA 1
ATOM 678 C C . ALA A 1 86 ? -9.298 -1.090 1.885 1.00 98.62 86 ALA A C 1
ATOM 680 O O . ALA A 1 86 ? -9.746 -0.577 2.907 1.00 98.62 86 ALA A O 1
ATOM 681 N N . ARG A 1 87 ? -10.039 -1.197 0.771 1.00 98.62 87 ARG A N 1
ATOM 682 C CA . ARG A 1 87 ? -11.412 -0.676 0.660 1.00 98.62 87 ARG A CA 1
ATOM 683 C C . ARG A 1 87 ? -12.390 -1.359 1.617 1.00 98.62 87 ARG A C 1
ATOM 685 O O . ARG A 1 87 ? -13.274 -0.690 2.141 1.00 98.62 87 ARG A O 1
ATOM 692 N N . LYS A 1 88 ? -12.262 -2.672 1.847 1.00 98.31 88 LYS A N 1
ATOM 693 C CA . LYS A 1 88 ? -13.089 -3.389 2.835 1.00 98.31 88 LYS A CA 1
ATOM 694 C C . LYS A 1 88 ? -12.838 -2.868 4.249 1.00 98.31 88 LYS A C 1
ATOM 696 O O . LYS A 1 88 ? -13.799 -2.607 4.964 1.00 98.31 88 LYS A O 1
ATOM 701 N N . VAL A 1 89 ? -11.571 -2.688 4.626 1.00 97.56 89 VAL A N 1
ATOM 702 C CA . VAL A 1 89 ? -11.196 -2.175 5.953 1.00 97.56 89 VAL A CA 1
ATOM 703 C C . VAL A 1 89 ? -11.658 -0.727 6.134 1.00 97.56 89 VAL A C 1
ATOM 705 O O . VAL A 1 89 ? -12.241 -0.410 7.167 1.00 97.56 89 VAL A O 1
ATOM 708 N N . LEU A 1 90 ? -11.471 0.131 5.123 1.00 97.62 90 LEU A N 1
ATOM 709 C CA . LEU A 1 90 ? -11.948 1.518 5.150 1.00 97.62 90 LEU A CA 1
ATOM 710 C C . LEU A 1 90 ? -13.462 1.584 5.353 1.00 97.62 90 LEU A C 1
ATOM 712 O O . LEU A 1 90 ? -13.915 2.209 6.306 1.00 97.62 90 LEU A O 1
ATOM 716 N N . ARG A 1 91 ? -14.234 0.850 4.542 1.00 97.00 91 ARG A N 1
ATOM 717 C CA . ARG A 1 91 ? -15.698 0.801 4.675 1.00 97.00 91 ARG A CA 1
ATOM 718 C C . ARG A 1 91 ? -16.134 0.334 6.060 1.00 97.00 91 ARG A C 1
ATOM 720 O O . ARG A 1 91 ? -17.011 0.950 6.645 1.00 97.00 91 ARG A O 1
ATOM 727 N N . ALA A 1 92 ? -15.501 -0.711 6.596 1.00 95.06 92 ALA A N 1
ATOM 728 C CA . ALA A 1 92 ? -15.823 -1.227 7.924 1.00 95.06 92 ALA A CA 1
ATOM 729 C C . ALA A 1 92 ? -15.550 -0.210 9.047 1.00 95.06 92 ALA A C 1
ATOM 731 O O . ALA A 1 92 ? -16.272 -0.207 10.038 1.00 95.06 92 ALA A O 1
ATOM 732 N N . ARG A 1 93 ? -14.536 0.657 8.903 1.00 91.69 93 ARG A N 1
ATOM 733 C CA . ARG A 1 93 ? -14.283 1.758 9.850 1.00 91.69 93 ARG A CA 1
ATOM 734 C C . ARG A 1 93 ? -15.210 2.961 9.644 1.00 91.69 93 ARG A C 1
ATOM 736 O O . ARG A 1 93 ? -15.476 3.667 10.610 1.00 91.69 93 ARG A O 1
ATOM 743 N N . GLU A 1 94 ? -15.664 3.215 8.418 1.00 89.88 94 GLU A N 1
ATOM 744 C CA . GLU A 1 94 ? -16.558 4.338 8.087 1.00 89.88 94 GLU A CA 1
ATOM 745 C C . GLU A 1 94 ? -18.017 4.087 8.477 1.00 89.88 94 GLU A C 1
ATOM 747 O O . GLU A 1 94 ? -18.730 5.036 8.790 1.00 89.88 94 GLU A O 1
ATOM 752 N N . THR A 1 95 ? -18.467 2.831 8.485 1.00 84.75 95 THR A N 1
ATOM 753 C CA . THR A 1 95 ? -19.763 2.447 9.053 1.00 84.75 95 THR A CA 1
ATOM 754 C C . THR A 1 95 ? -19.576 2.005 10.505 1.00 84.75 95 THR A C 1
ATOM 756 O O . THR A 1 95 ? -19.288 0.825 10.728 1.00 84.75 95 THR A O 1
ATOM 759 N N . PRO A 1 96 ? -19.722 2.891 11.510 1.00 63.06 96 PRO A N 1
ATOM 760 C CA . PRO A 1 96 ? -19.778 2.437 12.893 1.00 63.06 96 PRO A CA 1
ATOM 761 C C . PRO A 1 96 ? -20.951 1.459 13.040 1.00 63.06 96 PRO A C 1
ATOM 763 O O . PRO A 1 96 ? -22.032 1.708 12.499 1.00 63.06 96 PRO A O 1
ATOM 766 N N . SER A 1 97 ? -20.732 0.334 13.732 1.00 58.00 97 SER A N 1
ATOM 767 C CA . SER A 1 97 ? -21.804 -0.612 14.069 1.00 58.00 97 SER A CA 1
ATOM 768 C C . SER A 1 97 ? -23.023 0.144 14.607 1.00 58.00 97 SER A C 1
ATOM 770 O O . SER A 1 97 ? -22.839 1.075 15.399 1.00 58.00 97 SER A O 1
ATOM 772 N N . PRO A 1 98 ? -24.258 -0.231 14.219 1.00 55.97 98 PRO A N 1
ATOM 773 C CA . PRO A 1 98 ? -25.444 0.379 14.801 1.00 55.97 98 PRO A CA 1
ATOM 774 C C . PRO A 1 98 ? -25.400 0.226 16.332 1.00 55.97 98 PRO A C 1
ATOM 776 O O . PRO A 1 98 ? -24.979 -0.826 16.827 1.00 55.97 98 PRO A O 1
ATOM 779 N N . PRO A 1 99 ? -25.791 1.257 17.100 1.00 53.84 99 PRO A N 1
ATOM 780 C CA . PRO A 1 99 ? -25.837 1.146 18.547 1.00 53.84 99 PRO A CA 1
ATOM 781 C C . PRO A 1 99 ? -26.926 0.142 18.947 1.00 53.84 99 PRO A C 1
ATOM 783 O O . PRO A 1 99 ? -28.083 0.307 18.573 1.00 53.84 99 PRO A O 1
ATOM 786 N N . GLY A 1 100 ? -26.557 -0.865 19.742 1.00 56.78 100 GLY A N 1
ATOM 787 C CA . GLY A 1 100 ? -27.500 -1.633 20.558 1.00 56.78 100 GLY A CA 1
ATOM 788 C C . GLY A 1 100 ? -27.903 -3.009 20.023 1.00 56.78 100 GLY A C 1
ATOM 789 O O . GLY A 1 100 ? -28.879 -3.156 19.296 1.00 56.78 100 GLY A O 1
ATOM 790 N N . SER A 1 101 ? -27.227 -4.036 20.531 1.00 47.97 101 SER A N 1
ATOM 791 C CA . SER A 1 101 ? -27.868 -5.308 20.876 1.00 47.97 101 SER A CA 1
ATOM 792 C C . SER A 1 101 ? -27.162 -5.893 22.102 1.00 47.97 101 SER A C 1
ATOM 794 O O . SER A 1 101 ? -26.367 -6.825 21.979 1.00 47.97 101 SER A O 1
ATOM 796 N N . ALA A 1 102 ? -27.393 -5.259 23.254 1.00 42.94 102 ALA A N 1
ATOM 797 C CA . ALA A 1 102 ? -27.287 -5.801 24.611 1.00 42.94 102 ALA A CA 1
ATOM 798 C C . ALA A 1 102 ? -27.984 -4.831 25.574 1.00 42.94 102 ALA A C 1
ATOM 800 O O . ALA A 1 102 ? -27.712 -3.614 25.451 1.00 42.94 102 ALA A O 1
#

pLDDT: mean 93.66, std 11.69, range [42.94, 98.88]

Organism: NCBI:txid35677

Foldseek 3Di:
DVVLVVLLVVLVVCLVVCCVPVNCLHLVSLVSLLVNLCSQLVDPPHDLVSLVSSLVSLVVSLVSCCVPVNCPHPSNVSSVVSNVSSVVSSVCVVDDDDPDDD

Secondary structure (DSSP, 8-state):
-HHHHHHHHHHHHHHHHHHHHH-TT-HHHHHHHHHHHHHHHS-TT--HHHHHHHHHHHHHHHHHHHHHH-TTSHHHHHHHHHHHHHHHHHHHHHSPPPS---

Mean predicted aligned error: 4.29 Å

InterPro domains:
  IPR011990 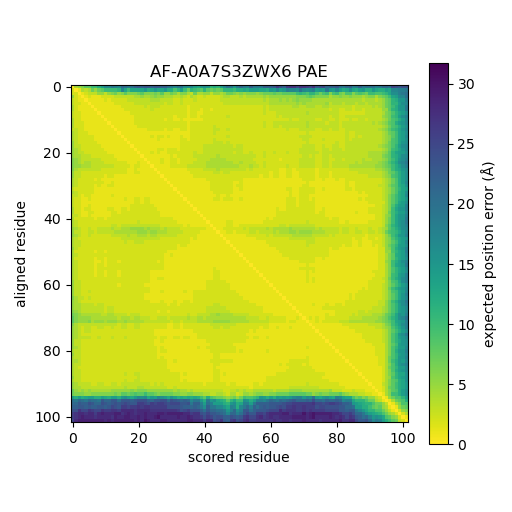Tetratricopeptide-like helical domain superfamily [G3DSA:1.25.40.10] (1-97)

Nearest PDB structures (foldseek):
  6fn9-assembly1_A  TM=5.808E-01  e=3.236E-01  Homo sapiens
  2mtq-assembly1_A  TM=7.098E-01  e=1.834E+00  Escherichia coli BL21(DE3)
  5z2c-assembly4_D  TM=6.409E-01  e=9.383E+00  Homo sapiens

Radius of gyration: 14.86 Å; Cα contacts (8 Å, |Δi|>4): 101; chains: 1; bounding box: 44×21×43 Å

Solvent-accessible surface area (backbone atoms only — not comparable to full-atom values): 5483 Å² total; per-residue (Å²): 109,72,68,35,55,54,46,40,56,51,39,68,64,43,49,62,51,35,34,73,75,65,30,72,80,28,70,65,38,40,48,52,44,45,52,35,23,47,37,27,50,70,34,90,82,48,50,73,64,38,22,50,51,18,34,55,46,26,53,56,43,34,55,44,32,34,73,76,64,31,73,84,31,69,69,26,48,53,34,52,50,51,34,54,50,26,49,51,52,39,50,58,68,71,52,71,76,80,88,79,94,126